Protein AF-X1SCZ7-F1 (afdb_monomer)

Mean predicted aligned error: 6.37 Å

pLDDT: mean 81.36, std 10.81, range [47.28, 92.06]

Solvent-accessible surface area (backbone atoms only — not comparable to full-atom values): 3261 Å² total; per-residue (Å²): 112,72,68,60,54,51,54,54,50,52,51,50,54,50,52,47,52,50,56,53,48,50,64,69,66,46,87,77,61,50,70,72,56,48,50,53,54,50,55,50,45,54,52,52,50,49,53,50,50,53,62,58,58,75,68,116

Sequence (56 aa):
MKKINNIKLKTLKQTQAFYLWELKRKESLTESEREKYLLALKSIEKIIKEKEDSRE

Foldseek 3Di:
D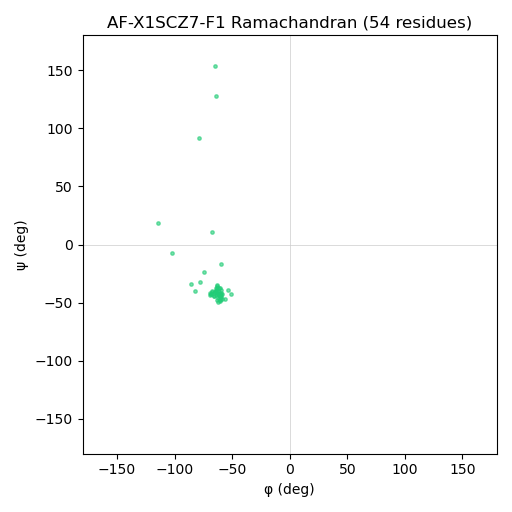VVVLVVVLVVLVVVLVVLVVVLVPCPPDDPVNNVVSVVVNVVSVVVSVVSVVVVD

Radius of gyration: 13.4 Å; Cα contacts (8 Å, |Δi|>4): 16; chains: 1; bounding box: 30×15×40 Å

Secondary structure (DSSP, 8-state):
-HHHHHHHHHHHHHHHHHHHHHHHH-TT--HHHHHHHHHHHHHHHHHHHHHHHTT-

Nearest PDB structures (foldseek):
  6b87-assembly3_C  TM=9.025E-01  e=3.778E+00  synthetic construct
  1ykh-assembly1_A  TM=8.356E-01  e=4.909E+00  Saccharomyces cerevisiae
  1yke-assembly3_A  TM=8.501E-01  e=5.241E+00  Saccharomyces cerevisiae
  5sva-assembly1_U  TM=8.501E-01  e=5.241E+00  Saccharomyces cerevisiae
  9g6k-assembly1_Lg  TM=8.864E-01  e=8.848E+00  Toxoplasma gondii

Organism: NCBI:txid412755

Structure (mmCIF, N/CA/C/O backbone):
data_AF-X1SCZ7-F1
#
_entry.id   AF-X1SCZ7-F1
#
loop_
_atom_site.group_PDB
_atom_site.id
_atom_site.type_symbol
_atom_site.label_atom_id
_atom_site.label_alt_id
_atom_site.label_comp_id
_atom_site.label_asym_id
_atom_site.label_entity_id
_atom_site.label_seq_id
_atom_site.pdbx_PDB_ins_code
_atom_site.Cartn_x
_atom_site.Cartn_y
_atom_site.Cartn_z
_atom_site.occupancy
_atom_site.B_iso_or_equiv
_atom_site.auth_seq_id
_atom_site.auth_comp_id
_atom_site.auth_asym_id
_atom_site.auth_atom_id
_atom_site.pdbx_PDB_model_num
ATOM 1 N N . MET A 1 1 ? -18.015 10.357 16.121 1.00 54.16 1 MET A N 1
ATOM 2 C CA . MET A 1 1 ? -16.720 10.365 15.391 1.00 54.16 1 MET A CA 1
ATOM 3 C C . MET A 1 1 ? -16.277 8.990 14.852 1.00 54.16 1 MET A C 1
ATOM 5 O O . MET A 1 1 ? -15.771 8.949 13.736 1.00 54.16 1 MET A O 1
ATOM 9 N N . LYS A 1 2 ? -16.519 7.855 15.543 1.00 59.16 2 LYS A N 1
ATOM 10 C CA . LYS A 1 2 ? -16.123 6.494 15.082 1.00 59.16 2 LYS A CA 1
ATOM 11 C C . LYS A 1 2 ? -16.607 6.106 13.664 1.00 59.16 2 LYS A C 1
ATOM 13 O O . LYS A 1 2 ? -15.838 5.531 12.899 1.00 59.16 2 LYS A O 1
ATOM 18 N N . LYS A 1 3 ? -17.834 6.481 13.264 1.00 58.75 3 LYS A N 1
ATOM 19 C CA . LYS A 1 3 ? -18.370 6.231 11.902 1.00 58.75 3 LYS A CA 1
ATOM 20 C C . LYS A 1 3 ? -17.560 6.922 10.791 1.00 58.75 3 LYS A C 1
ATOM 22 O O . LYS A 1 3 ? -17.277 6.296 9.777 1.00 58.75 3 LYS A O 1
ATOM 27 N N . ILE A 1 4 ? -17.137 8.173 11.002 1.00 62.12 4 ILE A N 1
ATOM 28 C CA . ILE A 1 4 ? -16.346 8.946 10.024 1.00 62.12 4 ILE A CA 1
ATOM 29 C C . ILE A 1 4 ? -14.948 8.335 9.865 1.00 62.12 4 ILE A C 1
ATOM 31 O O . ILE A 1 4 ? -14.464 8.201 8.744 1.00 62.12 4 ILE A O 1
ATOM 35 N N . ASN A 1 5 ? -14.327 7.891 10.964 1.00 69.38 5 ASN A N 1
ATOM 36 C CA . ASN A 1 5 ? -13.042 7.188 10.910 1.00 69.38 5 ASN A CA 1
ATOM 37 C C . ASN A 1 5 ? -13.142 5.862 10.142 1.00 69.38 5 ASN A C 1
ATOM 39 O O . ASN A 1 5 ? -12.217 5.519 9.411 1.00 69.38 5 ASN A O 1
ATOM 43 N N . ASN A 1 6 ? -14.264 5.145 10.253 1.00 72.00 6 ASN A N 1
ATOM 44 C CA . ASN A 1 6 ? -14.505 3.918 9.491 1.00 72.00 6 ASN A CA 1
ATOM 45 C C . ASN A 1 6 ? -14.682 4.158 7.989 1.00 72.00 6 ASN A C 1
ATOM 47 O O . ASN A 1 6 ? -14.108 3.419 7.193 1.00 72.00 6 ASN A O 1
ATOM 51 N N . ILE A 1 7 ? -15.424 5.199 7.600 1.00 74.62 7 ILE A N 1
ATOM 52 C CA . ILE A 1 7 ? -15.588 5.571 6.187 1.00 74.62 7 ILE A CA 1
ATOM 53 C C . ILE A 1 7 ? -14.232 5.973 5.591 1.00 74.62 7 ILE A C 1
ATOM 55 O O . ILE A 1 7 ? -13.838 5.431 4.564 1.00 74.62 7 ILE A O 1
ATOM 59 N N . LYS A 1 8 ? -13.467 6.826 6.289 1.00 80.25 8 LYS A N 1
ATOM 60 C CA . LYS A 1 8 ? -12.124 7.248 5.855 1.00 80.25 8 LYS A CA 1
ATOM 61 C C . LYS A 1 8 ? -11.148 6.072 5.713 1.00 80.25 8 LYS A C 1
ATOM 63 O O . LYS A 1 8 ? -10.377 6.040 4.759 1.00 80.25 8 LYS A O 1
ATOM 68 N N . LEU A 1 9 ? -11.199 5.091 6.619 1.00 84.56 9 LEU A N 1
ATOM 69 C CA . LEU A 1 9 ? -10.352 3.894 6.540 1.00 84.56 9 LEU A CA 1
ATOM 70 C C . LEU A 1 9 ? -10.720 3.005 5.345 1.00 84.56 9 LEU A C 1
ATOM 72 O O . LEU A 1 9 ? -9.833 2.502 4.662 1.00 84.56 9 LEU A O 1
ATOM 76 N N . LYS A 1 10 ? -12.019 2.835 5.061 1.00 86.75 10 LYS A N 1
ATOM 77 C CA . LYS A 1 10 ? -12.478 2.109 3.868 1.00 86.75 10 LYS A CA 1
ATOM 78 C C . LYS A 1 10 ? -11.974 2.764 2.584 1.00 86.75 10 LYS A C 1
ATOM 80 O O . LYS A 1 10 ? -11.471 2.057 1.718 1.00 86.75 10 LYS A O 1
ATOM 85 N N . THR A 1 11 ? -12.065 4.090 2.487 1.00 88.75 11 THR A N 1
ATOM 86 C CA . THR A 1 11 ? -11.550 4.831 1.329 1.00 88.75 11 THR A CA 1
ATOM 87 C C . THR A 1 11 ? -10.040 4.642 1.175 1.00 88.75 11 THR A C 1
ATOM 89 O O . THR A 1 11 ? -9.587 4.347 0.079 1.00 88.75 11 THR A O 1
ATOM 92 N N . LEU A 1 12 ? -9.265 4.700 2.266 1.00 87.81 12 LEU A N 1
ATOM 93 C CA . LEU A 1 12 ? -7.817 4.441 2.224 1.00 87.81 12 LEU A CA 1
ATOM 94 C C . LEU A 1 12 ? -7.481 3.025 1.731 1.00 87.81 12 LEU A C 1
ATOM 96 O O . LEU A 1 12 ? -6.601 2.872 0.887 1.00 87.81 12 LEU A O 1
ATOM 100 N N . LYS A 1 13 ? -8.208 1.999 2.197 1.00 88.88 13 LYS A N 1
ATOM 101 C CA . LYS A 1 13 ? -8.041 0.611 1.725 1.00 88.88 13 LYS A CA 1
ATOM 102 C C . LYS A 1 13 ? -8.396 0.467 0.235 1.00 88.88 13 LYS A C 1
ATOM 104 O O . LYS A 1 13 ? -7.714 -0.253 -0.489 1.00 88.88 13 LYS A O 1
ATOM 109 N N . GLN A 1 14 ? -9.417 1.179 -0.251 1.00 91.50 14 GLN A N 1
ATOM 110 C CA . GLN A 1 14 ? -9.748 1.220 -1.683 1.00 91.50 14 GLN A CA 1
ATOM 111 C C . GLN A 1 14 ? -8.654 1.901 -2.511 1.00 91.50 14 GLN A C 1
ATOM 113 O O . GLN A 1 14 ? -8.263 1.370 -3.548 1.00 91.50 14 GLN A O 1
ATOM 118 N N . THR A 1 15 ? -8.118 3.031 -2.042 1.00 89.31 15 THR A N 1
ATOM 119 C CA . THR A 1 15 ? -6.991 3.706 -2.695 1.00 89.31 15 THR A CA 1
ATOM 120 C C . THR A 1 15 ? -5.769 2.790 -2.748 1.00 89.31 15 THR A C 1
ATOM 122 O O . THR A 1 15 ? -5.172 2.639 -3.807 1.00 89.31 15 THR A O 1
ATOM 125 N N . GLN A 1 16 ? -5.433 2.094 -1.657 1.00 91.06 16 GLN A N 1
ATOM 126 C CA . GLN A 1 16 ? -4.347 1.108 -1.644 1.00 91.06 16 GLN A CA 1
ATOM 127 C C . GLN A 1 16 ? -4.544 0.020 -2.715 1.00 91.06 16 GLN A C 1
ATOM 129 O O . GLN A 1 16 ? -3.622 -0.283 -3.472 1.00 91.06 16 GLN A O 1
ATOM 134 N N . ALA A 1 17 ? -5.755 -0.538 -2.816 1.00 90.31 17 ALA A N 1
ATOM 135 C CA . ALA A 1 17 ? -6.082 -1.554 -3.814 1.00 90.31 17 ALA A CA 1
ATOM 136 C C . ALA A 1 17 ? -5.964 -1.024 -5.254 1.00 90.31 17 ALA A C 1
ATOM 138 O O . ALA A 1 17 ? -5.474 -1.739 -6.126 1.00 90.31 17 ALA A O 1
ATOM 139 N N . PHE A 1 18 ? -6.354 0.232 -5.495 1.00 89.62 18 PHE A N 1
ATOM 140 C CA . PHE A 1 18 ? -6.195 0.888 -6.793 1.00 89.62 18 PHE A CA 1
ATOM 141 C C . PHE A 1 18 ? -4.718 1.009 -7.196 1.00 89.62 18 PHE A C 1
ATOM 143 O O . PHE A 1 18 ? -4.350 0.590 -8.291 1.00 89.62 18 PHE A O 1
ATOM 150 N N . TYR A 1 19 ? -3.860 1.503 -6.297 1.00 85.94 19 TYR A N 1
ATOM 151 C CA . TYR A 1 19 ? -2.420 1.627 -6.557 1.00 85.94 19 TYR A CA 1
ATOM 152 C C . TYR A 1 19 ? -1.756 0.261 -6.792 1.00 85.94 19 TYR A C 1
ATOM 154 O O . TYR A 1 19 ? -0.928 0.131 -7.691 1.00 85.94 19 TYR A O 1
ATOM 162 N N . LEU A 1 20 ? -2.141 -0.777 -6.038 1.00 87.88 20 LEU A N 1
ATOM 163 C CA . LEU A 1 20 ? -1.667 -2.152 -6.258 1.00 87.88 20 LEU A CA 1
ATOM 164 C C . LEU A 1 20 ? -2.107 -2.710 -7.614 1.00 87.88 20 LEU A C 1
ATOM 166 O O . LEU A 1 20 ? -1.338 -3.408 -8.275 1.00 87.88 20 LEU A O 1
ATOM 170 N N . TRP A 1 21 ? -3.342 -2.428 -8.021 1.00 89.06 21 TRP A N 1
ATOM 171 C CA . TRP A 1 21 ? -3.864 -2.857 -9.311 1.00 89.06 21 TRP A CA 1
ATOM 172 C C . TRP A 1 21 ? -3.168 -2.143 -10.473 1.00 89.06 21 TRP A C 1
ATOM 174 O O . TRP A 1 21 ? -2.766 -2.804 -11.426 1.00 89.06 21 TRP A O 1
ATOM 184 N N . GLU A 1 22 ? -2.935 -0.831 -10.372 1.00 86.25 22 GLU A N 1
ATOM 185 C CA . GLU A 1 22 ? -2.134 -0.089 -11.353 1.00 86.25 22 GLU A CA 1
ATOM 186 C C . GLU A 1 22 ? -0.711 -0.644 -11.475 1.00 86.25 22 GLU A C 1
ATOM 188 O O . GLU A 1 22 ? -0.230 -0.842 -12.591 1.00 86.25 22 GLU A O 1
ATOM 193 N N . LEU A 1 23 ? -0.072 -0.966 -10.344 1.00 85.62 23 LEU A N 1
ATOM 194 C CA . LEU A 1 23 ? 1.275 -1.539 -10.318 1.00 85.62 23 LEU A CA 1
ATOM 195 C C . LEU A 1 23 ? 1.340 -2.918 -10.993 1.00 85.62 23 LEU A C 1
ATOM 197 O O . LEU A 1 23 ? 2.351 -3.254 -11.599 1.00 85.62 23 LEU A O 1
ATOM 201 N N . LYS A 1 24 ? 0.274 -3.723 -10.875 1.00 83.00 24 LYS A N 1
ATOM 202 C CA . LYS A 1 24 ? 0.164 -5.036 -11.531 1.00 83.00 24 LYS A CA 1
ATOM 203 C C . LYS A 1 24 ? -0.190 -4.934 -13.012 1.00 83.00 24 LYS A C 1
ATOM 205 O O . LYS A 1 24 ? 0.191 -5.811 -13.774 1.00 83.00 24 LYS A O 1
ATOM 210 N N . ARG A 1 25 ? -0.960 -3.914 -13.403 1.00 81.12 25 ARG A N 1
ATOM 211 C CA . ARG A 1 25 ? -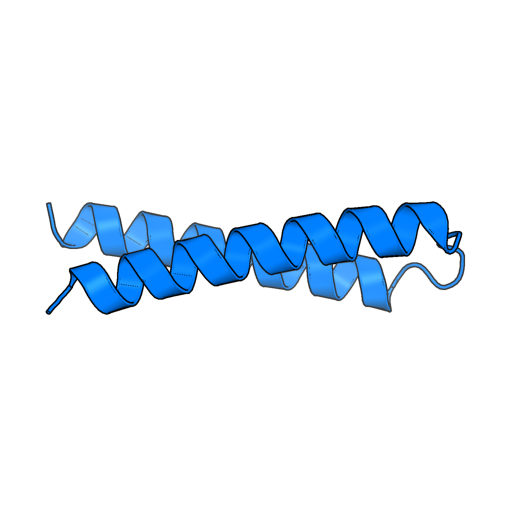1.484 -3.773 -14.767 1.00 81.12 25 ARG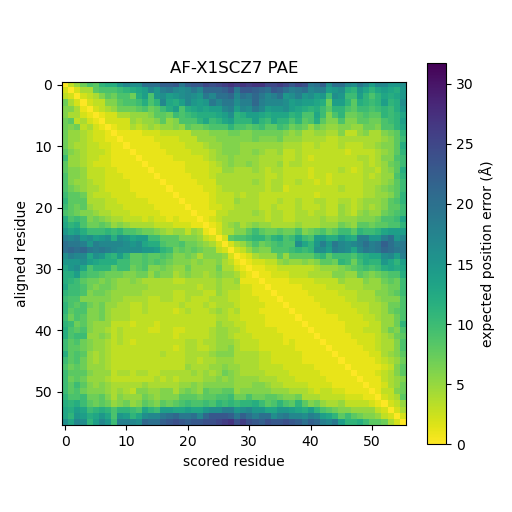 A CA 1
ATOM 212 C C . ARG A 1 25 ? -0.505 -3.079 -15.707 1.00 81.12 25 ARG A C 1
ATOM 214 O O . ARG A 1 25 ? -0.492 -3.385 -16.893 1.00 81.12 25 ARG A O 1
ATOM 221 N N . LYS A 1 26 ? 0.284 -2.120 -15.220 1.00 75.00 26 LYS A N 1
ATOM 222 C CA . LYS A 1 26 ? 1.306 -1.493 -16.060 1.00 75.00 26 LYS A CA 1
ATOM 223 C C . LYS A 1 26 ? 2.523 -2.415 -16.167 1.00 75.00 26 LYS A C 1
ATOM 225 O O . LYS A 1 26 ? 3.464 -2.302 -15.388 1.00 75.00 26 LYS A O 1
ATOM 230 N N . GLU A 1 27 ? 2.523 -3.265 -17.189 1.00 65.94 27 GLU A N 1
ATOM 231 C CA . GLU A 1 27 ? 3.696 -4.052 -17.608 1.00 65.94 27 GLU A CA 1
ATOM 232 C C . GLU A 1 27 ? 4.902 -3.172 -17.996 1.00 65.94 27 GLU A C 1
ATOM 234 O O . GLU A 1 27 ? 6.029 -3.651 -18.033 1.00 65.94 27 GLU A O 1
ATOM 239 N N . SER A 1 28 ? 4.680 -1.876 -18.248 1.00 72.94 28 SER A N 1
ATOM 240 C CA . SER A 1 28 ? 5.683 -0.932 -18.764 1.00 72.94 28 SER A CA 1
ATOM 241 C C . SER A 1 28 ? 6.058 0.193 -17.790 1.00 72.94 28 SER A C 1
ATOM 243 O O . SER A 1 28 ? 6.558 1.225 -18.230 1.00 72.94 28 SER A O 1
ATOM 245 N N . LEU A 1 29 ? 5.785 0.055 -16.485 1.00 76.12 29 LEU A N 1
ATOM 246 C CA . LEU A 1 29 ? 6.303 1.022 -15.508 1.00 76.12 29 LEU A CA 1
ATOM 247 C C . LEU A 1 29 ? 7.828 0.961 -15.494 1.00 76.12 29 LEU A C 1
ATOM 249 O O . LEU A 1 29 ? 8.410 -0.104 -15.287 1.00 76.12 29 LEU A O 1
ATOM 253 N N . THR A 1 30 ? 8.468 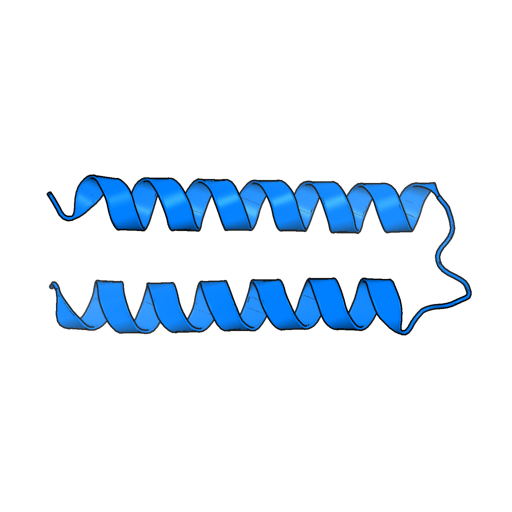2.115 -15.643 1.00 83.19 30 THR A N 1
ATOM 254 C CA . THR A 1 30 ? 9.902 2.224 -15.364 1.00 83.19 30 THR A CA 1
ATOM 255 C C . THR A 1 30 ? 10.165 1.976 -13.876 1.00 83.19 30 THR A C 1
ATOM 257 O O . THR A 1 30 ? 9.296 2.219 -13.032 1.00 83.19 30 THR A O 1
ATOM 260 N N . GLU A 1 31 ? 11.368 1.514 -13.524 1.00 82.62 31 GLU A N 1
ATOM 261 C CA . GLU A 1 31 ? 11.758 1.285 -12.122 1.00 82.62 31 GLU A CA 1
ATOM 262 C C . GLU A 1 31 ? 11.478 2.509 -11.239 1.00 82.62 31 GLU A C 1
ATOM 264 O O . GLU A 1 31 ? 10.868 2.375 -10.180 1.00 82.62 31 GLU A O 1
ATOM 269 N N . SER A 1 32 ? 11.790 3.712 -11.732 1.00 86.12 32 SER A N 1
ATOM 270 C CA . SER A 1 32 ? 11.556 4.963 -11.003 1.00 86.12 32 SER A CA 1
ATOM 271 C C . SER A 1 32 ? 10.072 5.244 -10.742 1.00 86.12 32 SER A C 1
ATOM 273 O O . SER A 1 32 ? 9.698 5.728 -9.671 1.00 86.12 32 SER A O 1
ATOM 275 N N . GLU A 1 33 ? 9.186 4.950 -11.697 1.00 85.50 33 GLU A N 1
ATOM 276 C CA . GLU A 1 33 ? 7.748 5.093 -11.465 1.00 85.50 33 GLU A CA 1
ATOM 277 C C . GLU A 1 33 ? 7.255 4.038 -10.475 1.00 85.50 33 GLU A C 1
ATOM 279 O O . GL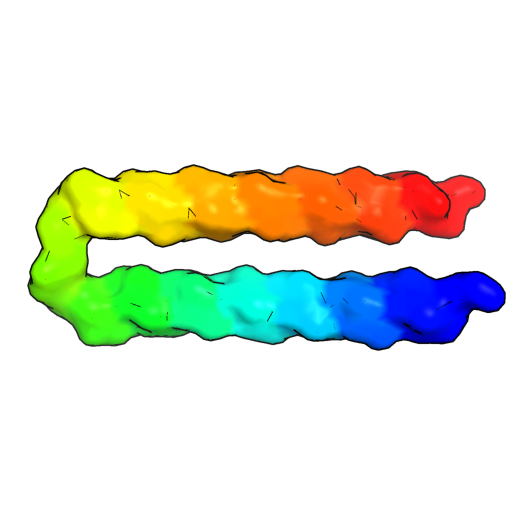U A 1 33 ? 6.498 4.357 -9.557 1.00 85.50 33 GLU A O 1
ATOM 284 N N . ARG A 1 34 ? 7.729 2.796 -10.601 1.00 86.19 34 ARG A N 1
ATOM 285 C CA . ARG A 1 34 ? 7.378 1.710 -9.685 1.00 86.19 34 ARG A CA 1
ATOM 286 C C . ARG A 1 34 ? 7.783 2.034 -8.246 1.00 86.19 34 ARG A C 1
ATOM 288 O O . ARG A 1 34 ? 6.981 1.826 -7.337 1.00 86.19 34 ARG A O 1
ATOM 295 N N . GLU A 1 35 ? 8.965 2.608 -8.035 1.00 88.81 35 GLU A N 1
ATOM 296 C CA . GLU A 1 35 ? 9.423 3.081 -6.724 1.00 88.81 35 GLU A CA 1
ATOM 297 C C . GLU A 1 35 ? 8.515 4.173 -6.146 1.00 88.81 35 GLU A C 1
ATOM 299 O O . GLU A 1 35 ? 8.144 4.105 -4.972 1.00 88.81 35 GLU A O 1
ATOM 304 N N . LYS A 1 36 ? 8.076 5.144 -6.959 1.00 87.94 36 LYS A N 1
ATOM 305 C CA . LYS A 1 36 ? 7.123 6.182 -6.520 1.00 87.94 36 LYS A CA 1
ATOM 306 C C . LYS A 1 36 ? 5.789 5.578 -6.079 1.00 87.94 36 LYS A C 1
ATOM 308 O O . LYS A 1 36 ? 5.254 5.965 -5.039 1.00 87.94 36 LYS A O 1
ATOM 313 N N . TYR A 1 37 ? 5.268 4.607 -6.831 1.00 86.69 37 TYR A N 1
ATOM 314 C CA . TYR A 1 37 ? 4.042 3.892 -6.462 1.00 86.69 37 TYR A CA 1
ATOM 315 C C . TYR A 1 37 ? 4.222 3.076 -5.170 1.00 86.69 37 TYR A C 1
ATOM 31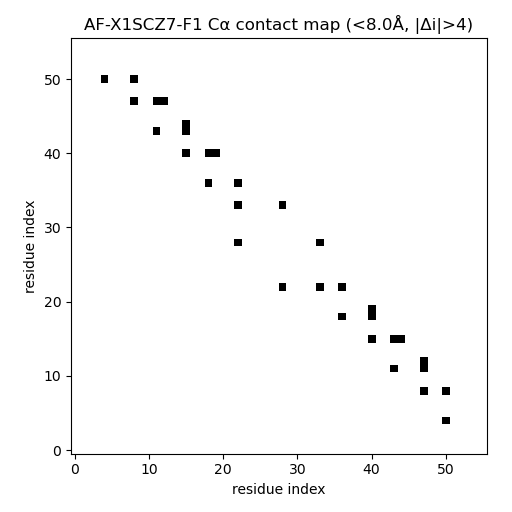7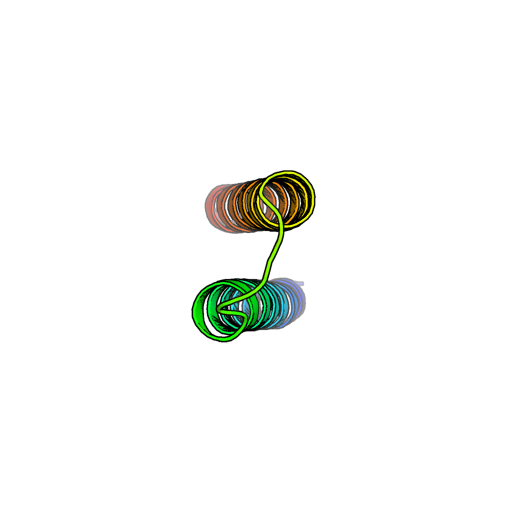 O O . TYR A 1 37 ? 3.342 3.091 -4.309 1.00 86.69 37 TYR A O 1
ATOM 325 N N . LEU A 1 38 ? 5.365 2.407 -4.993 1.00 87.62 38 LEU A N 1
ATOM 326 C CA . LEU A 1 38 ? 5.685 1.662 -3.770 1.00 87.62 38 LEU A CA 1
ATOM 327 C C . LEU A 1 38 ? 5.813 2.580 -2.544 1.00 87.62 38 LEU A C 1
ATOM 329 O O . LEU A 1 38 ? 5.299 2.251 -1.474 1.00 87.62 38 LEU A O 1
ATOM 333 N N . LEU A 1 39 ? 6.433 3.754 -2.690 1.00 92.06 39 LEU A N 1
ATOM 334 C CA . LEU A 1 39 ? 6.518 4.765 -1.630 1.00 92.06 39 LEU A CA 1
ATOM 335 C C . LEU A 1 39 ? 5.134 5.291 -1.226 1.00 92.06 39 LEU A C 1
ATOM 337 O O . LEU A 1 39 ? 4.845 5.4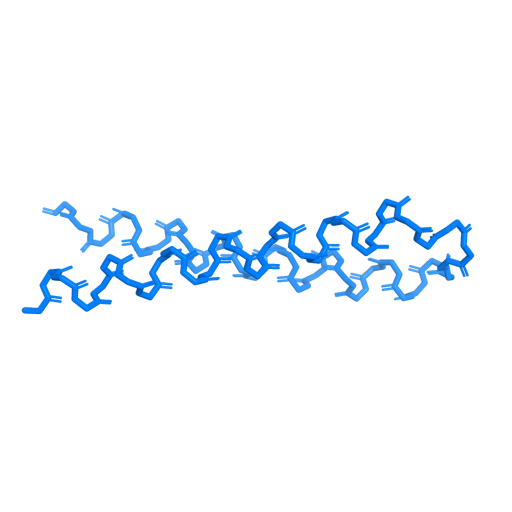37 -0.031 1.00 92.06 39 LEU A O 1
ATOM 341 N N . ALA A 1 40 ? 4.261 5.532 -2.208 1.00 89.25 40 ALA A N 1
ATOM 342 C CA . ALA A 1 40 ? 2.879 5.931 -1.961 1.00 89.25 40 ALA A CA 1
ATOM 343 C C . ALA A 1 40 ? 2.108 4.835 -1.206 1.00 89.25 40 ALA A C 1
ATOM 345 O O . ALA A 1 40 ? 1.465 5.121 -0.194 1.00 89.25 40 ALA A O 1
ATOM 346 N N . LEU A 1 41 ? 2.239 3.572 -1.630 1.00 91.44 41 LEU A N 1
ATOM 347 C CA . LEU A 1 41 ? 1.624 2.422 -0.959 1.00 91.44 41 LEU A CA 1
ATOM 348 C C . LEU A 1 41 ? 2.081 2.287 0.496 1.00 91.44 41 LEU A C 1
ATOM 350 O O . LEU A 1 41 ? 1.241 2.164 1.386 1.00 91.44 41 LEU A O 1
ATOM 354 N N . LYS A 1 42 ? 3.388 2.397 0.753 1.00 91.38 42 LYS A N 1
ATOM 355 C CA . LYS A 1 42 ? 3.959 2.316 2.105 1.00 91.38 42 LYS A CA 1
ATOM 356 C C . LYS A 1 42 ? 3.437 3.425 3.022 1.00 91.38 42 LYS A C 1
ATOM 358 O O . LYS A 1 42 ? 3.176 3.196 4.203 1.00 91.38 42 LYS A O 1
ATOM 363 N N . SER A 1 43 ? 3.254 4.627 2.475 1.00 90.81 43 SER A N 1
ATOM 364 C CA . SER A 1 43 ? 2.677 5.760 3.207 1.00 90.81 43 SER A CA 1
ATOM 365 C C . SER A 1 43 ? 1.213 5.501 3.574 1.00 90.81 43 SER A C 1
ATOM 367 O O . SER A 1 43 ? 0.816 5.717 4.718 1.00 90.81 43 SER A O 1
ATOM 369 N N . ILE A 1 44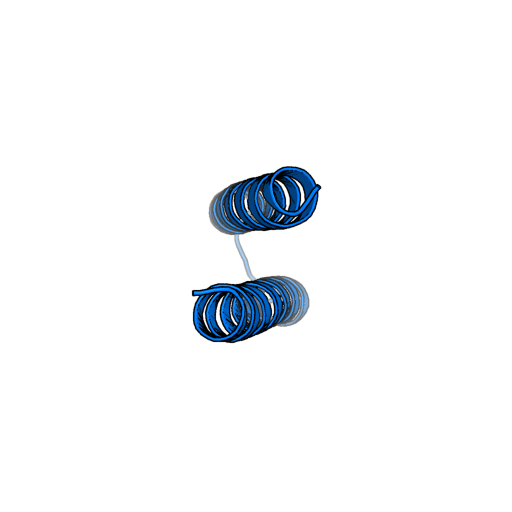 ? 0.421 4.980 2.632 1.00 88.38 44 ILE A N 1
ATOM 370 C CA . ILE A 1 44 ? -0.988 4.630 2.860 1.00 88.38 44 ILE A CA 1
ATOM 371 C C . ILE A 1 44 ? -1.112 3.510 3.902 1.00 88.38 44 ILE A C 1
ATOM 373 O O . ILE A 1 44 ? -1.936 3.622 4.809 1.00 88.38 44 ILE A O 1
ATOM 377 N N . GLU A 1 45 ? -0.277 2.470 3.827 1.00 89.12 45 GLU A N 1
ATOM 378 C CA . GLU A 1 45 ? -0.244 1.391 4.825 1.00 89.12 45 GLU A CA 1
ATOM 379 C C . GLU A 1 45 ? 0.071 1.903 6.224 1.00 89.12 45 GLU A C 1
ATOM 381 O O . GLU A 1 45 ? -0.601 1.517 7.180 1.00 89.12 45 GLU A O 1
ATOM 386 N N . LYS A 1 46 ? 1.052 2.803 6.352 1.00 90.00 46 LYS A N 1
ATOM 387 C CA . LYS A 1 46 ? 1.391 3.400 7.644 1.00 90.00 46 LYS A CA 1
ATOM 388 C C . LYS A 1 46 ? 0.198 4.157 8.231 1.00 90.00 46 LYS A C 1
ATOM 390 O O . LYS A 1 46 ? -0.151 3.923 9.383 1.00 90.00 46 LYS A O 1
ATOM 395 N N . ILE A 1 47 ? -0.475 4.979 7.422 1.00 87.25 47 ILE A N 1
ATOM 396 C CA . ILE A 1 47 ? -1.662 5.733 7.853 1.00 87.25 47 ILE A CA 1
ATOM 397 C C . ILE A 1 47 ? -2.794 4.783 8.260 1.00 87.25 47 ILE A C 1
ATOM 399 O O . ILE A 1 47 ? -3.464 5.026 9.260 1.00 87.25 47 ILE A O 1
ATOM 403 N N . ILE A 1 48 ? -3.031 3.707 7.501 1.00 85.88 48 ILE A N 1
ATOM 404 C CA . ILE A 1 48 ? -4.037 2.691 7.841 1.00 85.88 48 ILE A CA 1
ATOM 405 C C . ILE A 1 48 ? -3.700 2.052 9.188 1.00 85.88 48 ILE A C 1
ATOM 407 O O . ILE A 1 48 ? -4.567 2.016 10.058 1.00 85.88 48 ILE A O 1
ATOM 411 N N . LYS A 1 49 ? -2.445 1.630 9.378 1.00 85.94 49 LYS A N 1
ATOM 412 C CA . LYS A 1 49 ? -1.976 0.997 10.613 1.00 85.94 49 LYS A CA 1
ATOM 413 C C . LYS A 1 49 ? -2.120 1.931 11.814 1.00 85.94 49 LYS A C 1
ATOM 415 O O . LYS A 1 49 ? -2.722 1.538 12.802 1.00 85.94 49 LYS A O 1
ATOM 420 N N . GLU A 1 50 ? -1.679 3.184 11.707 1.00 85.62 50 GLU A N 1
ATOM 421 C CA . GLU A 1 50 ? -1.842 4.197 12.764 1.00 85.62 50 GLU A CA 1
ATOM 422 C C . GLU A 1 50 ? -3.325 4.470 13.078 1.00 85.62 50 GLU A C 1
ATOM 424 O O . GLU A 1 50 ? -3.706 4.659 14.231 1.00 85.62 50 GLU A O 1
ATOM 429 N N . LYS A 1 51 ? -4.197 4.466 12.060 1.00 80.25 51 LYS A N 1
ATOM 430 C CA . LYS A 1 51 ? -5.651 4.648 12.222 1.00 80.25 51 LYS A CA 1
ATOM 431 C C . LYS A 1 51 ? -6.365 3.426 12.798 1.00 80.25 51 LYS A C 1
ATOM 433 O O . LYS A 1 51 ? -7.490 3.597 13.275 1.00 80.25 51 LYS A O 1
ATOM 438 N N . GLU A 1 52 ? -5.803 2.230 12.652 1.00 78.75 52 GLU A N 1
ATOM 439 C CA . GLU A 1 52 ? -6.299 0.994 13.264 1.00 78.75 52 GLU A CA 1
ATOM 440 C C . GLU A 1 52 ? -5.819 0.879 14.715 1.00 78.75 52 GLU A C 1
ATOM 442 O O . GLU A 1 52 ? -6.640 0.568 15.569 1.00 78.75 52 GLU A O 1
ATOM 447 N N . ASP A 1 53 ? -4.567 1.248 14.993 1.00 77.25 53 ASP A N 1
ATOM 448 C CA . ASP A 1 53 ? -3.943 1.249 16.325 1.00 77.25 53 ASP A CA 1
ATOM 449 C C . ASP A 1 53 ? -4.541 2.328 17.253 1.00 77.25 53 ASP A C 1
ATOM 451 O O . ASP A 1 53 ? -4.966 2.036 18.361 1.00 77.25 53 ASP A O 1
ATOM 455 N N . SER A 1 54 ? -4.764 3.556 16.756 1.00 65.75 54 SER A N 1
ATOM 456 C CA . SER A 1 54 ? -5.459 4.635 17.498 1.00 65.75 54 SER A CA 1
ATOM 457 C C . SER A 1 54 ? -6.961 4.390 17.763 1.00 65.75 54 SER A C 1
ATOM 459 O O . SER A 1 54 ? -7.697 5.331 18.077 1.00 65.75 54 SER A O 1
ATOM 461 N N . ARG A 1 55 ? -7.480 3.179 17.528 1.00 56.94 55 ARG A N 1
ATOM 462 C CA . ARG A 1 55 ? -8.867 2.805 17.870 1.00 56.94 55 ARG A CA 1
ATOM 463 C C . ARG A 1 55 ? -8.972 1.966 19.138 1.00 56.94 55 ARG A C 1
ATOM 465 O O . ARG A 1 55 ? -10.115 1.731 19.547 1.00 56.94 55 ARG A O 1
ATOM 472 N N . GLU A 1 56 ? -7.843 1.541 19.697 1.00 47.28 56 GLU A N 1
ATOM 473 C CA . GLU A 1 56 ? -7.729 1.018 21.063 1.00 47.28 56 GLU A CA 1
ATOM 474 C C . GLU A 1 56 ? -7.816 2.167 22.079 1.00 47.28 56 GLU A C 1
ATOM 476 O O . GLU A 1 56 ? -8.566 2.004 23.068 1.00 47.28 56 GLU A O 1
#